Protein AF-A0A7R9FHN4-F1 (afdb_monomer)

Solvent-accessible surface area (backbone atoms only — not comparable to full-atom values): 5561 Å² total; per-residue (Å²): 113,37,80,85,66,77,41,63,87,82,69,80,77,61,98,54,45,66,62,52,52,28,59,78,69,68,56,74,85,73,79,61,78,77,70,74,57,88,64,58,65,66,60,53,53,51,49,53,52,56,53,53,51,49,33,60,74,74,68,53,56,76,90,75,63,78,87,81,72,93,74,82,70,79,86,78,77,78,82,90,127

Radius of gyration: 20.64 Å; Cα contacts (8 Å, |Δi|>4): 13; chains: 1; bounding box: 32×43×47 Å

Sequence (81 aa):
MNAKLSGSPDFKASNGWLKNFKSRHSIRELESPGESLPGDSKAVETFKSSFTEFLKKEGYTRDDVYNISAKLQNKELKPQV

Organism: NCBI:txid61484

pLDDT: mean 76.92, std 18.09, range [37.91, 96.25]

Structure (mmCIF, N/CA/C/O backbone):
data_AF-A0A7R9FHN4-F1
#
_entry.id   AF-A0A7R9FHN4-F1
#
loop_
_atom_site.group_PDB
_atom_site.id
_atom_site.type_symbol
_atom_site.label_atom_id
_atom_site.label_alt_id
_atom_site.label_comp_id
_atom_site.label_asym_id
_atom_site.label_entity_id
_atom_site.label_seq_id
_atom_site.pdbx_PDB_ins_code
_atom_site.Cartn_x
_atom_site.Cartn_y
_atom_site.Cartn_z
_atom_site.occupancy
_atom_site.B_iso_or_equiv
_atom_site.auth_seq_id
_atom_site.auth_comp_id
_atom_site.auth_asym_id
_atom_site.auth_atom_id
_atom_site.pdbx_PDB_model_num
ATOM 1 N N . MET A 1 1 ? 11.640 -14.462 -21.625 1.00 66.19 1 MET A N 1
ATOM 2 C CA . MET A 1 1 ? 10.774 -13.305 -21.297 1.00 66.19 1 MET A CA 1
ATOM 3 C C . MET A 1 1 ? 9.566 -13.752 -20.480 1.00 66.19 1 MET A C 1
ATOM 5 O O . MET A 1 1 ? 9.388 -13.231 -19.393 1.00 66.19 1 MET A O 1
ATOM 9 N N . ASN A 1 2 ? 8.823 -14.767 -20.929 1.00 75.75 2 ASN A N 1
ATOM 10 C CA . ASN A 1 2 ? 7.590 -15.237 -20.278 1.00 75.75 2 ASN A CA 1
ATOM 11 C C . ASN A 1 2 ? 7.770 -15.619 -18.804 1.00 75.75 2 ASN A C 1
ATOM 13 O O . ASN A 1 2 ? 7.026 -15.122 -17.975 1.00 75.75 2 ASN A O 1
ATOM 17 N N . ALA A 1 3 ? 8.811 -16.385 -18.460 1.00 74.81 3 ALA A N 1
ATOM 18 C CA . ALA A 1 3 ? 9.074 -16.778 -17.070 1.00 74.81 3 ALA A CA 1
ATOM 19 C C . ALA A 1 3 ? 9.287 -15.587 -16.113 1.00 74.81 3 ALA A C 1
ATOM 21 O O . ALA A 1 3 ? 8.899 -15.654 -14.957 1.00 74.81 3 ALA A O 1
ATOM 22 N N . LYS A 1 4 ? 9.862 -14.475 -16.598 1.00 74.06 4 LYS A N 1
ATOM 23 C CA . LYS A 1 4 ? 10.045 -13.249 -15.798 1.00 74.06 4 LYS A CA 1
ATOM 24 C C . LYS A 1 4 ? 8.749 -12.445 -15.631 1.00 74.06 4 LYS A C 1
ATOM 26 O O . LYS A 1 4 ? 8.677 -11.600 -14.754 1.00 74.06 4 LYS A O 1
ATOM 31 N N . LEU A 1 5 ? 7.762 -12.678 -16.495 1.00 76.25 5 LEU A N 1
ATOM 32 C CA . LEU A 1 5 ? 6.471 -11.984 -16.517 1.00 76.25 5 LEU A CA 1
ATOM 33 C C . LEU A 1 5 ? 5.323 -12.894 -16.054 1.00 76.25 5 LEU A C 1
ATOM 35 O O . LEU A 1 5 ? 4.165 -12.561 -16.286 1.00 76.25 5 LEU A O 1
ATOM 39 N N . SER A 1 6 ? 5.636 -14.068 -15.488 1.00 81.94 6 SER A N 1
ATOM 40 C CA . SER A 1 6 ? 4.664 -15.127 -15.170 1.00 81.94 6 SER A CA 1
ATOM 41 C C . SER A 1 6 ? 3.732 -15.488 -16.342 1.00 81.94 6 SER A C 1
ATOM 43 O O . SER A 1 6 ? 2.586 -15.878 -16.148 1.00 81.94 6 SER A O 1
ATOM 45 N N . GLY A 1 7 ? 4.211 -15.323 -17.578 1.00 78.94 7 GLY A N 1
ATOM 46 C CA . GLY A 1 7 ? 3.460 -15.609 -18.798 1.00 78.94 7 GLY A CA 1
ATOM 47 C C . GLY A 1 7 ? 3.503 -17.088 -19.179 1.00 78.94 7 GLY A C 1
ATOM 48 O O . GLY A 1 7 ? 4.411 -17.815 -18.774 1.00 78.94 7 GLY A O 1
ATOM 49 N N . SER A 1 8 ? 2.554 -17.515 -20.019 1.00 87.44 8 SER A N 1
ATOM 50 C CA . SER A 1 8 ? 2.487 -18.892 -20.527 1.00 87.44 8 SER A CA 1
ATOM 51 C C . SER A 1 8 ? 3.810 -19.332 -21.188 1.00 87.44 8 SER A C 1
ATOM 53 O O . SER A 1 8 ? 4.406 -18.554 -21.950 1.00 87.44 8 SER A O 1
ATOM 55 N N . PRO A 1 9 ? 4.282 -20.570 -20.943 1.00 84.38 9 PRO A N 1
ATOM 56 C CA . PRO A 1 9 ? 5.487 -21.102 -21.584 1.00 84.38 9 PRO A CA 1
ATOM 57 C C . PRO A 1 9 ? 5.347 -21.208 -23.111 1.00 84.38 9 PRO A C 1
ATOM 59 O O . PRO A 1 9 ? 6.342 -21.075 -23.831 1.00 84.38 9 PRO A O 1
ATOM 62 N N . ASP A 1 10 ? 4.118 -21.350 -23.605 1.00 91.69 10 ASP A N 1
ATOM 63 C CA . ASP A 1 10 ? 3.814 -21.542 -25.026 1.00 91.69 10 ASP A CA 1
ATOM 64 C C . ASP A 1 10 ? 3.721 -20.229 -25.802 1.00 91.69 10 ASP A C 1
ATOM 66 O O . ASP A 1 10 ? 3.720 -20.216 -27.032 1.00 91.69 10 ASP A O 1
ATOM 70 N N . PHE A 1 11 ? 3.692 -19.096 -25.101 1.00 87.12 11 PHE A N 1
ATOM 71 C CA . PHE A 1 11 ? 3.653 -17.799 -25.752 1.00 87.12 11 PHE A CA 1
ATOM 72 C C . PHE A 1 11 ? 4.966 -17.528 -26.504 1.00 87.12 11 PHE A C 1
ATOM 74 O O . PHE A 1 11 ? 6.049 -17.471 -25.917 1.00 87.12 11 PHE A O 1
ATOM 81 N N . LYS A 1 12 ? 4.892 -17.332 -27.821 1.00 89.25 12 LYS A N 1
ATOM 82 C CA . LYS A 1 12 ? 6.041 -16.962 -28.657 1.00 89.25 12 LYS A CA 1
ATOM 83 C C . LYS A 1 12 ? 5.814 -15.570 -29.225 1.00 89.25 12 LYS A C 1
ATOM 85 O O . LYS A 1 12 ? 4.778 -15.295 -29.819 1.00 89.25 12 LYS A O 1
ATOM 90 N N . ALA A 1 13 ? 6.800 -14.700 -29.064 1.00 86.88 13 ALA A N 1
ATOM 91 C CA . ALA A 1 13 ? 6.764 -13.350 -29.600 1.00 86.88 13 ALA A CA 1
ATOM 92 C C . ALA A 1 13 ? 8.156 -12.925 -30.066 1.00 86.88 13 ALA A C 1
ATOM 94 O O . ALA A 1 13 ? 9.166 -13.488 -29.643 1.00 86.88 13 ALA A O 1
ATOM 95 N N . SER A 1 14 ? 8.206 -11.923 -30.943 1.00 90.50 14 SER A N 1
ATOM 96 C CA . SER A 1 14 ? 9.474 -11.358 -31.400 1.00 90.50 14 SER A CA 1
ATOM 97 C C . SER A 1 14 ? 10.205 -10.640 -30.261 1.00 90.50 14 SER A C 1
ATOM 99 O O . SER A 1 14 ? 9.587 -10.138 -29.320 1.00 90.50 14 SER A O 1
ATOM 101 N N . ASN A 1 15 ? 11.531 -10.518 -30.375 1.00 85.50 15 ASN A N 1
ATOM 102 C CA . ASN A 1 15 ? 12.376 -9.879 -29.355 1.00 85.50 15 ASN A CA 1
ATOM 103 C C . ASN A 1 15 ? 11.964 -8.426 -29.028 1.00 85.50 15 ASN A C 1
ATOM 105 O O . ASN A 1 15 ? 12.236 -7.937 -27.936 1.00 85.50 15 ASN A O 1
ATOM 109 N N . GLY A 1 16 ? 11.288 -7.738 -29.954 1.00 89.00 16 GLY A N 1
ATOM 110 C CA . GLY A 1 16 ? 10.791 -6.371 -29.772 1.00 89.00 16 GLY A CA 1
ATOM 111 C C . GLY A 1 16 ? 9.311 -6.260 -29.398 1.00 89.00 16 GLY A C 1
ATOM 112 O O . GLY A 1 16 ? 8.836 -5.143 -29.202 1.00 89.00 16 GLY A O 1
ATOM 113 N N . TRP A 1 17 ? 8.571 -7.372 -29.307 1.00 91.31 17 TRP A N 1
ATOM 114 C CA . TRP A 1 17 ? 7.115 -7.359 -29.122 1.00 91.31 17 TRP A CA 1
ATOM 115 C C . TRP A 1 17 ? 6.689 -6.542 -27.901 1.00 91.31 17 TRP A C 1
ATOM 117 O O . TRP A 1 17 ? 5.897 -5.614 -28.041 1.00 91.31 17 TRP A O 1
ATOM 127 N N . LEU A 1 18 ? 7.279 -6.809 -26.732 1.00 88.25 18 LEU A N 1
ATOM 128 C CA . LEU A 1 18 ? 6.917 -6.114 -25.495 1.00 88.25 18 LEU A CA 1
ATOM 129 C C . LEU A 1 18 ? 7.237 -4.614 -25.559 1.00 88.25 18 LEU A C 1
ATOM 131 O O . LEU A 1 18 ? 6.426 -3.792 -25.139 1.00 88.25 18 LEU A O 1
ATOM 135 N N . LYS A 1 19 ? 8.400 -4.251 -26.117 1.00 88.81 19 LYS A N 1
ATOM 136 C CA . LYS A 1 19 ? 8.815 -2.849 -26.295 1.00 88.81 19 LYS A CA 1
ATOM 137 C C . LYS A 1 19 ? 7.825 -2.098 -27.189 1.00 88.81 19 LYS A C 1
ATOM 139 O O . LYS A 1 19 ? 7.371 -1.011 -26.839 1.00 88.81 19 LYS A O 1
ATOM 144 N N . ASN A 1 20 ? 7.460 -2.698 -28.319 1.00 92.56 20 ASN A N 1
ATOM 145 C CA . ASN A 1 20 ? 6.537 -2.101 -29.281 1.00 92.56 20 ASN A CA 1
ATOM 146 C C . ASN A 1 20 ? 5.106 -2.035 -28.740 1.00 92.56 20 ASN A C 1
ATOM 148 O O . ASN A 1 20 ? 4.422 -1.039 -28.954 1.00 92.56 20 ASN A O 1
ATOM 152 N N . PHE A 1 21 ? 4.665 -3.061 -28.013 1.00 89.69 21 PHE A N 1
ATOM 153 C CA . PHE A 1 21 ? 3.370 -3.084 -27.341 1.00 89.69 21 PHE A CA 1
ATOM 154 C C . PHE A 1 21 ? 3.261 -1.957 -26.307 1.00 89.69 21 PHE A C 1
ATOM 156 O O . PHE A 1 2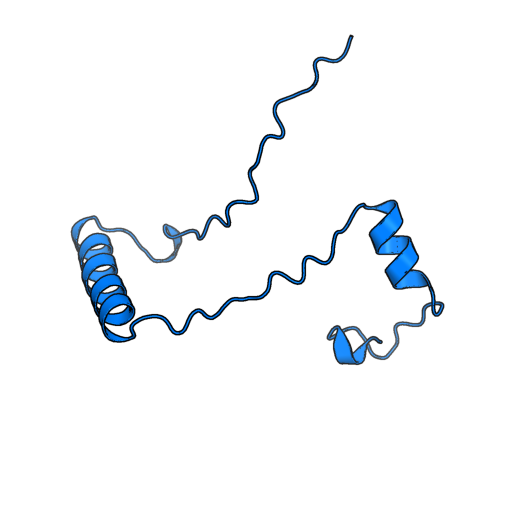1 ? 2.328 -1.155 -26.367 1.00 89.69 21 PHE A O 1
ATOM 163 N N . LYS A 1 22 ? 4.263 -1.828 -25.424 1.00 89.75 22 LYS A N 1
ATOM 164 C CA . LYS A 1 22 ? 4.336 -0.741 -24.437 1.00 89.75 22 LYS A CA 1
ATOM 165 C C . LYS A 1 22 ? 4.297 0.634 -25.113 1.00 89.75 22 LYS A C 1
ATOM 167 O O . LYS A 1 22 ? 3.529 1.494 -24.694 1.00 89.75 22 LYS A O 1
ATOM 172 N N . SER A 1 23 ? 5.063 0.819 -26.191 1.00 89.62 23 SER A N 1
ATOM 173 C CA . SER A 1 23 ? 5.105 2.074 -26.955 1.00 89.62 23 SER A CA 1
ATOM 174 C C . SER A 1 23 ? 3.758 2.430 -27.598 1.00 89.62 23 SER A C 1
ATOM 176 O O . SER A 1 23 ? 3.279 3.545 -27.405 1.00 89.62 23 SER A O 1
ATOM 178 N N . ARG A 1 24 ? 3.106 1.487 -28.294 1.00 94.00 24 ARG A N 1
ATOM 179 C CA . ARG A 1 24 ? 1.808 1.713 -28.964 1.00 94.00 24 ARG A CA 1
ATOM 180 C C . ARG A 1 24 ? 0.698 2.103 -27.994 1.00 94.00 24 ARG A C 1
ATOM 182 O O . ARG A 1 24 ? -0.148 2.920 -28.336 1.00 94.00 24 ARG A O 1
ATOM 189 N N . HIS A 1 25 ? 0.716 1.538 -26.791 1.00 92.19 25 HIS A N 1
ATOM 190 C CA . HIS A 1 25 ? -0.305 1.786 -25.773 1.00 92.19 25 HIS A CA 1
ATOM 191 C C . HIS A 1 25 ? 0.139 2.780 -24.693 1.00 92.19 25 HIS A C 1
ATOM 193 O O . HIS A 1 25 ? -0.558 2.942 -23.695 1.00 92.19 25 HIS A O 1
ATOM 199 N N . SER A 1 26 ? 1.283 3.455 -24.876 1.00 85.44 26 SER A N 1
ATOM 200 C CA . SER A 1 26 ? 1.840 4.404 -23.899 1.00 85.44 26 SER A CA 1
ATOM 201 C C . SER A 1 26 ? 1.945 3.832 -22.473 1.00 85.44 26 SER A C 1
ATOM 203 O O . SER A 1 26 ? 1.809 4.552 -21.483 1.00 85.44 26 SER A O 1
ATOM 205 N N . ILE A 1 27 ? 2.208 2.526 -22.360 1.00 87.06 27 ILE A N 1
ATOM 206 C CA . ILE A 1 27 ? 2.436 1.845 -21.085 1.00 87.06 27 ILE A CA 1
ATOM 207 C C . ILE A 1 27 ? 3.848 2.202 -20.634 1.00 87.06 27 ILE A C 1
ATOM 209 O O . ILE A 1 27 ? 4.839 1.721 -21.187 1.00 87.06 27 ILE A O 1
ATOM 213 N N . ARG A 1 28 ? 3.937 3.060 -19.620 1.00 79.75 28 ARG A N 1
ATOM 214 C CA . ARG A 1 28 ? 5.204 3.405 -18.980 1.00 79.75 28 ARG A CA 1
ATOM 215 C C . ARG A 1 28 ? 5.481 2.414 -17.861 1.00 79.75 28 ARG A C 1
ATOM 217 O O . ARG A 1 28 ? 4.723 2.336 -16.897 1.00 79.75 28 ARG A O 1
ATOM 224 N N . GLU A 1 29 ? 6.577 1.680 -17.997 1.00 68.19 29 GLU A N 1
ATOM 225 C CA . GLU A 1 29 ? 7.194 0.973 -16.882 1.00 68.19 29 GLU A CA 1
ATOM 226 C C . GLU A 1 29 ? 7.824 2.033 -15.988 1.00 68.19 29 GLU A C 1
ATOM 228 O O . GLU A 1 29 ? 8.906 2.542 -16.262 1.00 68.19 29 GLU A O 1
ATOM 233 N N . LEU A 1 30 ? 7.066 2.468 -14.983 1.00 66.31 30 LEU A N 1
ATOM 234 C CA . LEU A 1 30 ? 7.636 3.268 -13.922 1.00 66.31 30 LEU A CA 1
ATOM 235 C C . LEU A 1 30 ? 8.324 2.266 -12.997 1.00 66.31 30 LEU A C 1
ATOM 237 O O . LEU A 1 30 ? 7.660 1.662 -12.156 1.00 66.31 30 LEU A O 1
ATOM 241 N N . GLU A 1 31 ? 9.636 2.095 -13.141 1.00 53.59 31 GLU A N 1
ATOM 242 C CA . GLU A 1 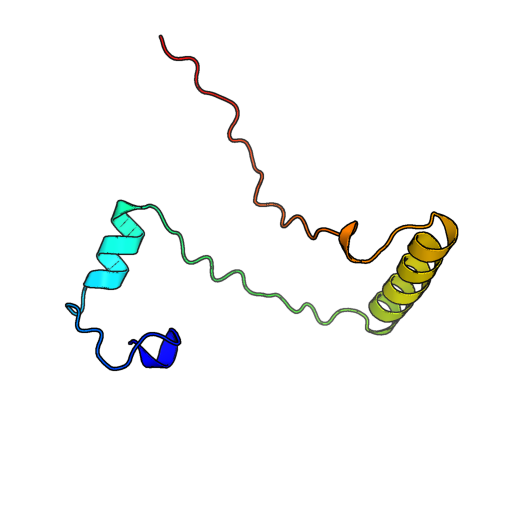31 ? 10.456 1.823 -11.964 1.00 53.59 31 GLU A CA 1
ATOM 243 C C . GLU A 1 31 ? 10.307 3.067 -11.089 1.00 53.59 31 GLU A C 1
ATOM 245 O O . GLU A 1 31 ? 11.127 3.978 -11.110 1.00 53.59 31 GLU A O 1
ATOM 250 N N . SER A 1 32 ? 9.193 3.173 -10.355 1.00 52.88 32 SER A N 1
ATOM 251 C CA . SER A 1 32 ? 9.303 3.887 -9.101 1.00 52.88 32 SER A CA 1
ATOM 252 C C . SER A 1 32 ? 10.391 3.120 -8.369 1.00 52.88 32 SER A C 1
ATOM 254 O O . SER A 1 32 ? 10.225 1.902 -8.202 1.00 52.88 32 SER A O 1
ATOM 256 N N . PRO A 1 33 ? 11.469 3.772 -7.914 1.00 49.47 33 PRO A N 1
ATOM 257 C CA . PRO A 1 33 ? 12.099 3.262 -6.728 1.00 49.47 33 PRO A CA 1
ATOM 258 C C . PRO A 1 33 ? 10.925 3.166 -5.762 1.00 49.47 33 PRO A C 1
ATOM 260 O O . PRO A 1 33 ? 10.331 4.170 -5.366 1.00 49.47 33 PRO A O 1
ATOM 263 N N . GLY A 1 34 ? 10.499 1.940 -5.469 1.00 49.50 34 GLY A N 1
ATOM 264 C CA . GLY A 1 34 ? 9.988 1.688 -4.152 1.00 49.50 34 GLY A CA 1
ATOM 265 C C . GLY A 1 34 ? 11.171 2.042 -3.281 1.00 49.50 34 GLY A C 1
ATOM 266 O O . GLY A 1 34 ? 11.960 1.172 -2.931 1.00 49.50 34 GLY A O 1
ATOM 267 N N . GLU A 1 35 ? 11.331 3.330 -2.981 1.00 47.28 35 GLU A N 1
ATOM 268 C CA . GLU A 1 35 ? 11.841 3.715 -1.700 1.00 47.28 35 GLU A CA 1
ATOM 269 C C . GLU A 1 35 ? 10.842 3.059 -0.746 1.00 47.28 35 GLU A C 1
ATOM 271 O O . GLU A 1 35 ? 9.882 3.650 -0.263 1.00 47.28 35 GLU A O 1
ATOM 276 N N . SER A 1 36 ? 11.096 1.786 -0.447 1.00 57.53 36 SER A N 1
ATOM 277 C CA . SER A 1 36 ? 11.172 1.388 0.933 1.00 57.53 36 SER A CA 1
ATOM 278 C C . SER A 1 36 ? 12.196 2.339 1.543 1.00 57.53 36 SER A C 1
ATOM 280 O O . SER A 1 36 ? 13.353 1.984 1.756 1.00 57.53 36 SER A O 1
ATOM 282 N N . LEU A 1 37 ? 11.770 3.589 1.772 1.00 56.00 37 LEU A N 1
ATOM 283 C CA . LEU A 1 37 ? 12.351 4.424 2.789 1.00 56.00 37 LEU A CA 1
ATOM 284 C C . LEU A 1 37 ? 12.449 3.486 3.991 1.00 56.00 37 LEU A C 1
ATOM 286 O O . LEU A 1 37 ? 11.499 2.724 4.220 1.00 56.00 37 LEU A O 1
ATOM 290 N N . PRO A 1 38 ? 13.578 3.434 4.706 1.00 54.88 38 PRO A N 1
ATOM 291 C CA . PRO A 1 38 ? 13.614 2.776 5.998 1.0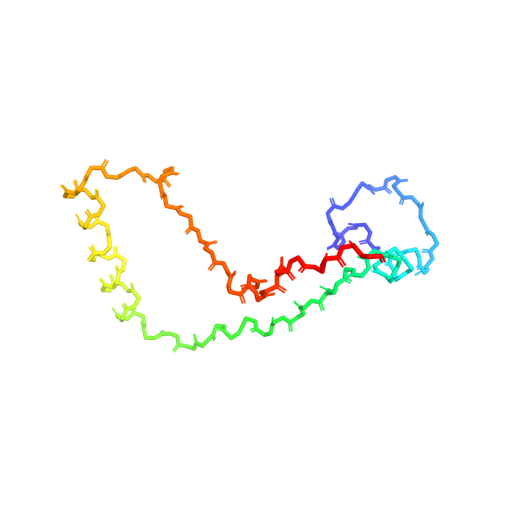0 54.88 38 PRO A CA 1
ATOM 292 C C . PRO A 1 38 ? 12.566 3.475 6.870 1.00 54.88 38 PRO A C 1
ATOM 294 O O . PRO A 1 38 ? 12.818 4.508 7.482 1.00 54.88 38 PRO A O 1
ATOM 297 N N . GLY A 1 39 ? 11.335 2.976 6.802 1.00 61.00 39 GLY A N 1
ATOM 298 C CA . GLY A 1 39 ? 10.201 3.526 7.503 1.00 61.00 39 GLY A CA 1
ATOM 299 C C . GLY A 1 39 ? 10.429 3.226 8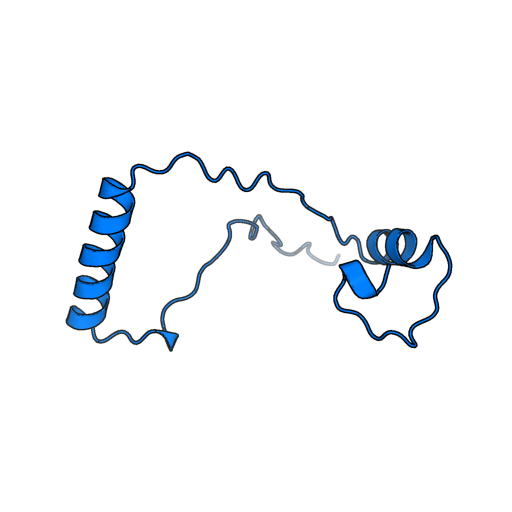.964 1.00 61.00 39 GLY A C 1
ATOM 300 O O . GLY A 1 39 ? 10.781 2.096 9.307 1.00 61.00 39 GLY A O 1
ATOM 301 N N . ASP A 1 40 ? 10.254 4.235 9.809 1.00 78.06 40 ASP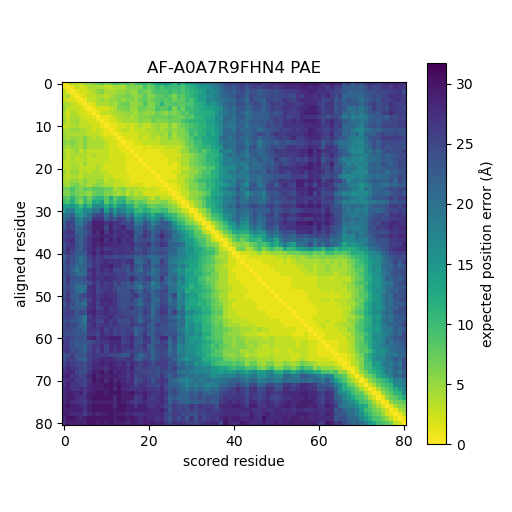 A N 1
ATOM 302 C CA . ASP A 1 40 ? 10.241 4.038 11.248 1.00 78.06 40 ASP A CA 1
ATOM 303 C C . ASP A 1 40 ? 9.203 2.953 11.564 1.00 78.06 40 ASP A C 1
ATOM 305 O O . ASP A 1 40 ? 7.991 3.164 11.452 1.00 78.06 40 ASP A O 1
ATOM 309 N N . SER A 1 41 ? 9.690 1.758 11.900 1.00 81.88 41 SER A N 1
ATOM 310 C CA . SER A 1 41 ? 8.855 0.588 12.155 1.00 81.88 41 SER A CA 1
ATOM 311 C C . SER A 1 41 ? 7.861 0.874 13.274 1.00 81.88 41 SER A C 1
ATOM 313 O O . SER A 1 41 ? 6.726 0.403 13.227 1.00 81.88 41 SER A O 1
ATOM 315 N N . LYS A 1 42 ? 8.233 1.734 14.227 1.00 86.62 42 LYS A N 1
ATOM 316 C CA . LYS A 1 42 ? 7.350 2.185 15.296 1.00 86.62 42 LYS A CA 1
ATOM 317 C C . LYS A 1 42 ? 6.231 3.075 14.765 1.00 86.62 42 LYS A C 1
ATOM 319 O O . LYS A 1 42 ? 5.080 2.890 15.161 1.00 86.62 42 LYS A O 1
ATOM 324 N N . ALA A 1 43 ? 6.533 4.008 13.864 1.00 85.62 43 ALA A N 1
ATOM 325 C CA . ALA A 1 43 ? 5.521 4.853 13.233 1.00 85.62 43 ALA A CA 1
ATOM 326 C C . ALA A 1 43 ? 4.539 4.022 12.390 1.00 85.62 43 ALA A C 1
ATOM 328 O O . ALA A 1 43 ? 3.330 4.242 12.458 1.00 85.62 43 ALA A O 1
ATOM 329 N N . VAL A 1 44 ? 5.041 3.014 11.667 1.00 86.75 44 VAL A N 1
ATOM 330 C CA . VAL A 1 44 ? 4.215 2.082 10.882 1.00 86.75 44 VAL A CA 1
ATOM 331 C C . VAL A 1 44 ? 3.281 1.268 11.780 1.00 86.75 44 VAL A C 1
ATOM 333 O O . VAL A 1 44 ? 2.083 1.202 11.508 1.00 86.75 44 VAL A O 1
ATOM 336 N N . GLU A 1 45 ? 3.787 0.672 12.861 1.00 90.69 45 GLU A N 1
ATOM 337 C CA . GLU A 1 45 ? 2.958 -0.115 13.787 1.00 90.69 45 GLU A CA 1
ATOM 338 C C . GLU A 1 45 ? 1.940 0.751 14.545 1.00 90.69 45 GLU A C 1
ATOM 340 O O . GLU A 1 45 ? 0.790 0.343 14.741 1.00 90.69 45 GLU A O 1
ATOM 345 N N . THR A 1 46 ? 2.319 1.982 14.897 1.00 93.69 46 THR A N 1
ATOM 346 C CA . THR A 1 46 ? 1.403 2.957 15.511 1.00 93.69 46 THR A CA 1
ATOM 347 C C . THR A 1 46 ? 0.262 3.306 14.555 1.00 93.69 46 THR A C 1
ATOM 349 O O . THR A 1 46 ? -0.901 3.264 14.953 1.00 93.69 46 THR A O 1
ATOM 352 N N . PHE A 1 47 ? 0.574 3.582 13.283 1.00 91.19 47 PHE A N 1
ATOM 353 C CA . PHE A 1 47 ? -0.431 3.876 12.261 1.00 91.19 47 PHE A CA 1
ATOM 354 C C . PHE A 1 47 ? -1.365 2.688 12.003 1.00 91.19 47 PHE A C 1
ATOM 356 O O . PHE A 1 47 ? -2.580 2.860 11.968 1.00 91.19 47 PHE A O 1
ATOM 363 N N . LYS A 1 48 ? -0.830 1.467 11.869 1.00 91.69 48 LYS A N 1
ATOM 364 C CA . LYS A 1 48 ? -1.655 0.258 11.685 1.00 91.69 48 LYS A CA 1
ATOM 365 C C . LYS A 1 48 ? -2.652 0.071 12.828 1.00 91.69 48 LYS A C 1
ATOM 367 O O . LYS A 1 48 ? -3.811 -0.269 12.579 1.00 91.69 48 LYS A O 1
ATOM 372 N N . SER A 1 49 ? -2.202 0.289 14.063 1.00 93.69 49 SER A N 1
ATOM 373 C CA . SER A 1 49 ? -3.024 0.122 15.263 1.00 93.69 49 SER A CA 1
ATOM 374 C C . SER A 1 49 ? -4.156 1.149 15.313 1.00 93.69 49 SER A C 1
ATOM 376 O O . SER A 1 49 ? -5.320 0.758 15.404 1.00 93.69 49 SER A O 1
ATOM 378 N N . SER A 1 50 ? -3.838 2.440 15.162 1.00 95.31 50 SER A N 1
ATOM 379 C CA . SER A 1 50 ? -4.841 3.515 15.201 1.00 95.31 50 SER A CA 1
ATOM 380 C C . SER A 1 50 ? -5.832 3.432 14.039 1.00 95.31 50 SER A C 1
ATOM 382 O O . SER A 1 50 ? -7.033 3.616 14.231 1.00 95.31 50 SER A O 1
ATOM 384 N N . PHE A 1 51 ? -5.359 3.079 12.842 1.00 94.44 51 PHE A N 1
ATOM 385 C CA . PHE A 1 51 ? -6.214 2.904 11.673 1.00 94.44 51 PHE A CA 1
ATOM 386 C C . PHE A 1 51 ? -7.180 1.724 11.841 1.00 94.44 51 PHE A C 1
ATOM 388 O O . PHE A 1 51 ? -8.362 1.839 11.534 1.00 94.44 51 PHE A O 1
ATOM 395 N N . THR A 1 52 ? -6.714 0.598 12.392 1.00 93.75 52 THR A N 1
ATOM 396 C CA . THR A 1 52 ? -7.579 -0.568 12.642 1.00 93.75 52 THR A CA 1
ATOM 397 C C . THR A 1 52 ? -8.652 -0.271 13.689 1.00 93.75 52 THR A C 1
ATOM 399 O O . THR A 1 52 ? -9.786 -0.731 13.557 1.00 93.75 52 THR A O 1
ATOM 402 N N . GLU A 1 53 ? -8.313 0.486 14.734 1.00 96.06 53 GLU 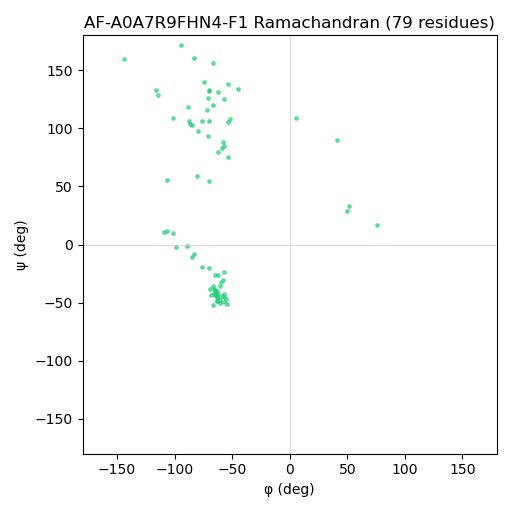A N 1
ATOM 403 C CA . GLU A 1 53 ? -9.275 0.920 15.751 1.00 96.06 53 GLU A CA 1
ATOM 404 C C . GLU A 1 53 ? -10.336 1.854 15.159 1.00 96.06 53 GLU A C 1
ATOM 406 O O . GLU A 1 53 ? -11.527 1.653 15.394 1.00 96.06 53 GLU A O 1
ATOM 411 N N . PHE A 1 54 ? -9.917 2.804 14.319 1.00 96.25 54 PHE A N 1
ATOM 412 C CA . PHE A 1 54 ? -10.816 3.685 13.578 1.00 96.25 54 PHE A CA 1
ATOM 413 C C . PHE A 1 54 ? -11.811 2.900 12.711 1.00 96.25 54 PHE A C 1
ATOM 415 O O . PHE A 1 54 ? -13.014 3.122 12.821 1.00 96.25 54 PHE A O 1
ATOM 422 N N . LEU A 1 55 ? -11.339 1.932 11.914 1.00 95.75 55 LEU A N 1
ATOM 423 C CA . LEU A 1 55 ? -12.222 1.116 11.069 1.00 95.75 55 LEU A CA 1
ATOM 424 C C . LEU A 1 55 ? -13.275 0.371 11.897 1.00 95.75 55 LEU A C 1
ATOM 426 O O . LEU A 1 55 ? -14.449 0.376 11.545 1.00 95.75 55 LEU A O 1
ATOM 430 N N . LYS A 1 56 ? -12.873 -0.226 13.027 1.00 94.12 56 LYS A N 1
ATOM 431 C CA . LYS A 1 56 ? -13.803 -0.929 13.924 1.00 94.12 56 LYS A CA 1
ATOM 432 C C . LYS A 1 56 ? -14.829 0.012 14.544 1.00 94.12 56 LYS A C 1
ATOM 434 O O . LYS A 1 56 ? -15.997 -0.352 14.628 1.00 94.12 56 LYS A O 1
ATOM 439 N N . LYS A 1 57 ? -14.391 1.189 14.995 1.00 95.81 57 LYS A N 1
ATOM 440 C CA . LYS A 1 57 ? -15.256 2.186 15.632 1.00 95.81 57 LYS A CA 1
ATOM 441 C C . LYS A 1 57 ? -16.333 2.693 14.675 1.00 95.81 57 LYS A C 1
ATOM 443 O O . LYS A 1 57 ? -17.482 2.826 15.076 1.00 95.81 57 LYS A O 1
ATOM 448 N N . GLU A 1 58 ? -15.957 2.945 13.427 1.00 95.25 58 GLU A N 1
ATOM 449 C CA . GLU A 1 58 ? -16.855 3.483 12.402 1.00 95.25 58 GLU A CA 1
ATOM 450 C C . GLU A 1 58 ? -17.593 2.384 11.611 1.00 95.25 58 GLU A C 1
ATOM 452 O O . GLU A 1 58 ? -18.413 2.682 10.749 1.00 95.25 58 GLU A O 1
ATOM 457 N N . GLY A 1 59 ? -17.331 1.105 11.906 1.00 95.00 59 GLY A N 1
ATOM 458 C CA . GLY A 1 59 ? -18.007 -0.031 11.274 1.00 95.00 59 GLY A CA 1
ATOM 459 C C . GLY A 1 59 ? -17.550 -0.342 9.845 1.00 95.00 59 GLY A C 1
ATOM 460 O O . GLY A 1 59 ? -18.241 -1.077 9.143 1.00 95.00 59 GLY A O 1
ATOM 461 N N . TYR A 1 60 ? -16.399 0.178 9.415 1.00 95.06 60 TYR A N 1
ATOM 462 C CA . TYR A 1 60 ? -15.831 -0.119 8.103 1.00 95.06 60 TYR A CA 1
ATOM 463 C C . TYR A 1 60 ? -15.237 -1.525 8.052 1.00 95.06 60 TYR A C 1
ATOM 465 O O . TYR A 1 60 ? -14.547 -1.995 8.965 1.00 95.06 60 TYR A O 1
ATOM 473 N N . THR A 1 61 ? -15.459 -2.183 6.926 1.00 91.31 61 THR A N 1
ATOM 474 C CA . THR A 1 61 ? -14.863 -3.467 6.588 1.00 91.31 61 THR A CA 1
ATOM 475 C C . THR A 1 61 ? -13.604 -3.266 5.752 1.00 91.31 61 THR A C 1
ATOM 477 O O . THR A 1 61 ? -13.273 -2.165 5.316 1.00 91.31 61 THR A O 1
ATOM 480 N N . ARG A 1 62 ? -12.859 -4.349 5.513 1.00 84.25 62 ARG A N 1
ATOM 481 C CA . ARG A 1 62 ? -11.686 -4.285 4.628 1.00 84.25 62 ARG A CA 1
ATOM 482 C C . ARG A 1 62 ? -12.062 -3.964 3.182 1.00 84.25 62 ARG A C 1
ATOM 484 O O . ARG A 1 62 ? -11.230 -3.401 2.481 1.00 84.25 62 ARG A O 1
ATOM 491 N N . ASP A 1 63 ? -13.283 -4.293 2.771 1.00 89.75 63 ASP A N 1
ATOM 492 C CA . ASP A 1 63 ? -13.782 -4.031 1.420 1.00 89.75 63 ASP A CA 1
ATOM 493 C C . ASP A 1 63 ? -14.004 -2.528 1.172 1.00 89.75 63 ASP A C 1
ATOM 495 O O . ASP A 1 63 ? -13.961 -2.077 0.029 1.00 89.75 63 ASP A O 1
ATOM 499 N N . ASP A 1 64 ? -14.140 -1.738 2.244 1.00 88.81 64 ASP A N 1
ATOM 500 C CA . ASP A 1 64 ? -14.280 -0.277 2.197 1.00 88.81 64 ASP A CA 1
ATOM 501 C C . ASP A 1 64 ? -12.926 0.457 2.096 1.00 88.81 64 ASP A C 1
ATOM 503 O O . ASP A 1 64 ? -12.875 1.674 1.908 1.00 88.81 64 ASP A O 1
ATOM 507 N N . VAL A 1 65 ? -11.802 -0.261 2.225 1.00 88.44 65 VAL A N 1
ATOM 508 C CA . VAL A 1 65 ? -10.455 0.325 2.264 1.00 88.44 65 VAL A CA 1
ATOM 509 C C . VAL A 1 65 ? -9.763 0.166 0.914 1.00 88.44 65 VAL A C 1
ATOM 511 O O . VAL A 1 65 ? -9.304 -0.916 0.551 1.00 88.44 65 VAL A O 1
ATOM 514 N N . TYR A 1 66 ? -9.601 1.274 0.191 1.00 85.62 66 TYR A N 1
ATOM 515 C CA . TYR A 1 66 ? -8.908 1.298 -1.097 1.00 85.62 66 TYR A CA 1
ATOM 516 C C . TYR A 1 66 ? -7.627 2.144 -1.057 1.00 85.62 66 TYR A C 1
ATOM 518 O O . TYR A 1 66 ? -7.625 3.283 -0.593 1.00 85.62 66 TYR A O 1
ATOM 526 N N . ASN A 1 67 ? -6.525 1.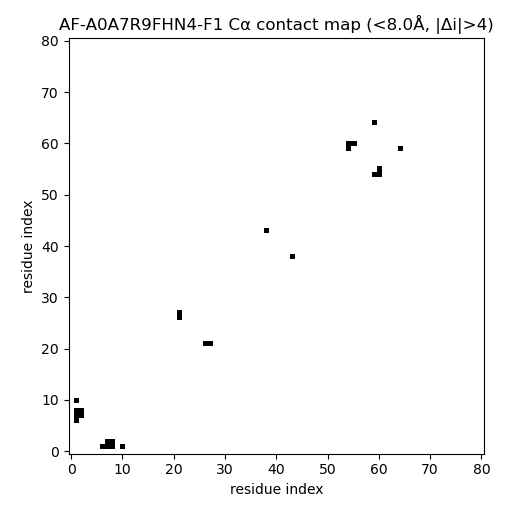602 -1.588 1.00 82.69 67 ASN A N 1
ATOM 527 C CA . ASN A 1 67 ? -5.263 2.329 -1.728 1.00 82.69 67 ASN A CA 1
ATOM 528 C C . ASN A 1 67 ? -5.235 3.112 -3.052 1.00 82.69 67 ASN A C 1
ATOM 530 O O . ASN A 1 67 ? -5.003 2.540 -4.120 1.00 82.69 67 ASN A O 1
ATOM 534 N N . ILE A 1 68 ? -5.433 4.431 -2.993 1.00 75.06 68 ILE A N 1
ATOM 535 C CA . ILE A 1 68 ? -5.265 5.311 -4.155 1.00 75.06 68 ILE A CA 1
ATOM 536 C C . ILE A 1 68 ? -3.788 5.703 -4.261 1.00 75.06 68 ILE A C 1
ATOM 538 O O . ILE A 1 68 ? -3.314 6.592 -3.558 1.00 75.06 68 ILE A O 1
ATOM 542 N N . SER A 1 69 ? -3.052 5.089 -5.189 1.00 63.81 69 SER A N 1
ATOM 543 C CA . SER A 1 69 ? -1.744 5.631 -5.578 1.00 63.81 69 SER A CA 1
ATOM 544 C C . SER A 1 69 ? -1.936 6.940 -6.356 1.00 63.81 69 SER A C 1
ATOM 546 O O . SER A 1 69 ? -2.762 7.014 -7.268 1.00 63.81 69 SER A O 1
ATOM 548 N N . ALA A 1 70 ? -1.180 7.984 -5.999 1.00 53.94 70 ALA A N 1
ATOM 549 C CA . ALA A 1 70 ? -1.262 9.339 -6.556 1.00 53.94 70 ALA A CA 1
ATOM 550 C C . ALA A 1 70 ? -0.766 9.447 -8.019 1.00 53.94 70 ALA A C 1
ATOM 552 O O . ALA A 1 70 ? 0.101 10.250 -8.350 1.00 53.94 70 ALA A O 1
ATOM 553 N N . LYS A 1 71 ? -1.320 8.634 -8.924 1.00 51.44 71 LYS A N 1
ATOM 554 C CA . LYS A 1 71 ? -1.242 8.824 -10.381 1.00 51.44 71 LYS A CA 1
ATOM 555 C C . LYS A 1 71 ? -2.559 9.307 -10.989 1.00 51.44 71 LYS A C 1
ATOM 557 O O . LYS A 1 71 ? -2.673 9.369 -12.208 1.00 51.44 71 LYS A O 1
ATOM 562 N N . LEU A 1 72 ? -3.525 9.719 -10.170 1.00 46.84 72 LEU A N 1
ATOM 563 C CA . LEU A 1 72 ? -4.631 10.566 -10.619 1.00 46.84 72 LEU A CA 1
ATOM 564 C C . LEU A 1 72 ? -4.164 12.032 -10.670 1.00 46.84 72 LEU A C 1
ATOM 566 O O . LEU A 1 72 ? -4.703 12.892 -9.989 1.00 46.84 72 LEU A O 1
ATOM 570 N N . GLN A 1 73 ? -3.126 12.321 -11.460 1.00 41.69 73 GLN A N 1
ATOM 571 C CA . GLN A 1 73 ? -2.908 13.684 -11.939 1.00 41.69 73 GLN A CA 1
ATOM 572 C C . GLN A 1 73 ? -3.714 13.844 -13.230 1.00 41.69 73 GLN A C 1
ATOM 574 O O . GLN A 1 73 ? -3.366 13.273 -14.260 1.00 41.69 73 GLN A O 1
ATOM 579 N N . ASN A 1 74 ? -4.819 14.581 -13.123 1.00 40.56 74 ASN A N 1
ATOM 580 C CA . ASN A 1 74 ? -5.527 15.296 -14.184 1.00 40.56 74 ASN A CA 1
ATOM 581 C C . ASN A 1 74 ? -5.668 14.575 -15.532 1.00 40.56 74 ASN A C 1
ATOM 583 O O . ASN A 1 74 ? -4.905 14.795 -16.473 1.00 40.56 74 ASN A O 1
ATOM 587 N N . LYS A 1 75 ? -6.764 13.826 -15.674 1.00 44.41 75 LYS A N 1
ATOM 588 C CA . LYS A 1 75 ? -7.429 13.671 -16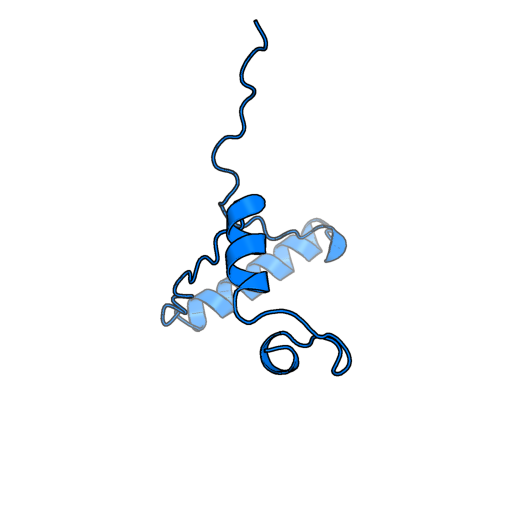.973 1.00 44.41 75 LYS A CA 1
ATOM 589 C C . LYS A 1 75 ? -8.729 14.480 -16.964 1.00 44.41 75 LYS A C 1
ATOM 591 O O . LYS A 1 75 ? -9.803 13.937 -17.191 1.00 44.41 75 LYS A O 1
ATOM 596 N N . GLU A 1 76 ? -8.626 15.775 -16.669 1.00 45.88 76 GLU A N 1
ATOM 597 C CA . GLU A 1 76 ? -9.706 16.712 -16.978 1.00 45.88 76 GLU A CA 1
ATOM 598 C C . GLU A 1 76 ? -9.760 16.890 -18.503 1.00 45.88 76 GLU A C 1
ATOM 600 O O . GLU A 1 76 ? -8.844 17.403 -19.144 1.00 45.88 76 GLU A O 1
ATOM 605 N N . LEU A 1 77 ? -10.799 16.275 -19.066 1.00 50.53 77 LEU A N 1
ATOM 606 C CA . LEU A 1 77 ? -11.520 16.557 -20.307 1.00 50.53 77 LEU A CA 1
ATOM 607 C C . LEU A 1 77 ? -10.937 17.680 -21.187 1.00 50.53 77 LEU A C 1
ATOM 609 O O . LEU A 1 77 ? -11.107 18.864 -20.911 1.00 50.53 77 LEU A O 1
ATOM 613 N N . LYS A 1 78 ? -10.358 17.309 -22.337 1.00 37.91 78 LYS A N 1
ATOM 614 C CA . LYS A 1 78 ? -10.279 18.247 -23.465 1.00 37.91 78 LYS A CA 1
ATOM 615 C C . LYS A 1 78 ? -11.694 18.410 -24.037 1.00 37.91 78 LYS A C 1
ATOM 617 O O . LYS A 1 78 ? -12.282 17.380 -24.383 1.00 37.91 78 LYS A O 1
ATOM 622 N N . PRO A 1 79 ? -12.241 19.631 -24.170 1.00 43.66 79 PRO A N 1
ATOM 623 C CA . PRO A 1 79 ? -13.450 19.823 -24.953 1.00 43.66 79 PRO A CA 1
ATOM 624 C C . PRO A 1 79 ? -13.151 19.436 -26.403 1.00 43.66 79 PRO A C 1
ATOM 626 O O . PRO A 1 79 ? -12.130 19.836 -26.965 1.00 43.66 79 PRO A O 1
ATOM 629 N N . GLN A 1 80 ? -14.021 18.613 -26.983 1.00 41.53 80 GLN A N 1
ATOM 630 C CA . GLN A 1 80 ? -14.067 18.455 -28.430 1.00 41.53 80 GLN A CA 1
ATOM 631 C C . GLN A 1 80 ? -14.668 19.744 -28.991 1.00 41.53 80 GLN A C 1
ATOM 633 O O . GLN A 1 80 ? -15.815 20.068 -28.684 1.00 41.53 80 GLN A O 1
ATOM 638 N N . VAL A 1 81 ? -13.869 20.474 -29.763 1.00 50.91 81 VAL A N 1
ATOM 639 C CA . VAL A 1 81 ? -14.350 21.385 -30.804 1.00 50.91 81 VAL A CA 1
ATOM 640 C C . VAL A 1 81 ? -13.860 20.814 -32.122 1.00 50.91 81 VAL A C 1
ATOM 642 O O . VAL A 1 81 ? -12.668 20.424 -32.159 1.00 50.91 81 VAL A O 1
#

Secondary structure (DSSP, 8-state):
-GGGGT--TT----TTHHHHHHHHTT--------------HHHHHHHHHHHHHHHHHHT--GGG-----S-----------

InterPro domains:
  IPR006600 HTH CenpB-type DNA-binding domain [PF03221] (5-28)
  IPR006600 HTH CenpB-type DNA-binding domain [PS51253] (1-31)

Foldseek 3Di:
DCVVVVHDPPDDDDPCVVVVVCVVVVPDPPPPPPPPVVPPVVVVVVCVVVVVVVCVVVVHDPVNDDDDDPPPPDPPDDDDD

Mean predicted aligned error: 16.33 Å

=== Feature glossary ===
Legend for the data blocks above and below:

— What the protein is —

The amino-acid sequence is the protein's primary structure: the linear order of residues from the N-terminus to the C-terminus, written in one-letter code. Everything else here — the 3D coordinates, the secondary structure, the domain annotations — is ultimately a consequence of this string.

Database cross-references. InterPro integrates a dozen domain/family signature databases into unified entries with residue-range hits. GO terms attach function/process/location labels with evidence codes. CATH codes position the fold in a four-level structural taxonomy. Organism is the NCBI-taxonomy species name.

— Where its atoms are —

The mmCIF block holds the 3D Cartesian coordinates of each backbone atom (N, Cα, C, O) in ångströms. mmCIF is the PDB's canonical archive format — a tagged-loop text representation of the atomic model.

The six renders are orthographic views along the three Cartesian axes in both directions. Representation (cartoon, sticks, or surface) and color scheme (sequence-rainbow or by-chain) vary across proteins so the training set covers all the common visualization conventions.

— Local backbone conformation —

Secondary structure is the local, repeating backbone conformation. DSSP classifies it into eight states by reading the hydrogen-bond network: three helix types (H, G, I), two β types (E, B), two non-regular types (T, S), and unstructured coil (-).

SS3 is a coarse helix/strand/coil call (letters a/b/c) made by the P-SEA algorithm from inter-Cα distances and dihedrals. It is less detailed than DSSP but needs only Cα positions.

Backbone dihedral angles. Every residue except chain termini has a φ (preceding-C → N → Cα → C) and a ψ (N → Cα → C → next-N). They are reported in degrees following the IUPAC sign convention. S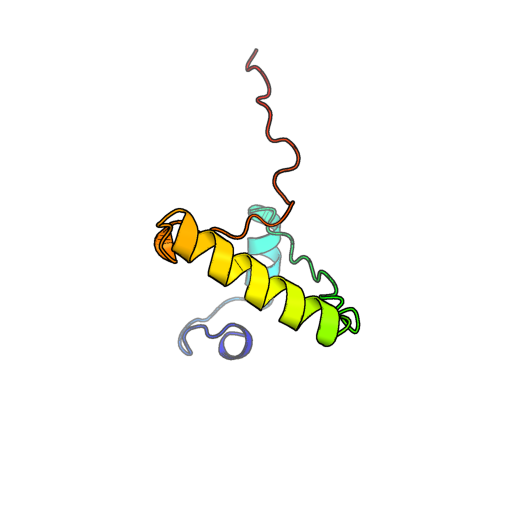econdary structure is essentially a statement about which (φ, ψ) basin each residue occupies.

— Global shape and packing —

The geometric summary reports three shape descriptors. Rg (radius of gyration) measures how spread out the Cα atoms are about their centre of mass; compact globular proteins have small Rg, elongated or unfolded ones large. Cα contacts (<8 Å, |i−j|>4) count long-range residue pairs in spatial proximity — high for tightly packed folds, near zero for rods or random coil. The bounding-box extents give the protein's footprint along x, y, z in Å.

Solvent accessibility: the surface area of each residue that a 1.4 Å water probe can touch, in Å². When only backbone atoms are present the absolute values are lower than full-atom SASA (side chains contribute most of the area) and are flagged as backbone-only.

Plot images: a contact map (which residues are close in 3D, as an N×N binary image), a Ramachandran scatter (backbone torsion angles, revealing secondary-structure composition at a glance), and — for AlphaFold structures — a PAE heatmap (pairwise prediction confidence).

— Structural neighborhood —

Foldseek's 3Di representation compresses backbone geometry into a per-residue letter drawn from a learned twenty-state alphabet. It captures the tertiary interaction pattern around each residue — which residues are packed against it in space, regardless of where they are in sequence.

Structural nearest neighbors (via Foldseek easy-search vs the PDB). Reported per hit: target PDB id, E-value, and alignment TM-score. A TM-score above ~0.5 is the conventional threshold for 'same fold'.

— Confidence and disorder —

pLDDT (predicted Local Distance Difference Test) is AlphaFold's per-residue confidence score, ranging from 0 to 100. Values above 90 indicate high confidence (typically well-packed cores); 70–90 is confident; 50–70 low confidence; below 50 usually means the region is disordered or the prediction is unreliable there. AlphaFold stores pLDDT in the mmCIF B-factor column.

For experimental (PDB) structures, the B-factor (temperature factor) quantifies the positional spread of each atom in the crystal — a combination of thermal vibration and static disorder — in units of Å². High B-factors mark flexible loops or poorly resolved regions; low B-factors mark the rigid, well-ordered core.

Predicted Aligned Error (PAE) is an AlphaFold confidence matrix: entry (i, j) is the expected error in the position of residue j, in ångströms, when the prediction is superimposed on the true structure at residue i. Low PAE within a block of residues means that block is internally rigid and well-predicted; high PAE between two blocks means their relative placement is uncertain even if each block individually is confident.